Protein AF-A0A1I4TJC6-F1 (afdb_monomer_lite)

Foldseek 3Di:
DQVPPFDKDFCVVCPVVVVVVVVVPPDPWDKDWDFDPPVTDIDIFIQAPVHGDGHRMWTDDVDTGDCVVVVPDDPVNVQDPLNVLQVLLQVLQVVQVDPDDGPNDDRHDHDPPDDPVVVVVSVVSSVVSVVVSVVVVVVVVVVVPPPDPDD

Structure (mmCIF, N/CA/C/O backbone):
data_AF-A0A1I4TJC6-F1
#
_entry.id   AF-A0A1I4TJC6-F1
#
loop_
_atom_site.group_PDB
_atom_site.id
_atom_site.type_symbol
_atom_site.label_atom_id
_atom_site.label_alt_id
_atom_site.label_comp_id
_atom_site.label_asym_id
_atom_site.label_entity_id
_atom_site.label_seq_id
_atom_site.pdbx_PDB_ins_code
_atom_site.Cartn_x
_atom_site.Cartn_y
_atom_site.Cartn_z
_atom_site.occupancy
_atom_site.B_iso_or_equiv
_atom_site.auth_seq_id
_atom_site.auth_comp_id
_atom_site.auth_asym_id
_atom_site.auth_atom_id
_atom_site.pdbx_PDB_model_num
ATOM 1 N N . MET A 1 1 ? -12.157 -2.727 -4.147 1.00 60.81 1 MET A N 1
ATOM 2 C CA . MET A 1 1 ? -10.972 -2.706 -3.259 1.00 60.81 1 MET A CA 1
ATOM 3 C C . MET A 1 1 ? -11.264 -1.901 -2.009 1.00 60.81 1 MET A C 1
ATOM 5 O O . MET A 1 1 ? -11.062 -0.691 -1.979 1.00 60.81 1 MET A O 1
ATOM 9 N N . ILE A 1 2 ? -11.797 -2.571 -0.992 1.00 59.50 2 ILE A N 1
ATOM 10 C CA . ILE A 1 2 ? -12.250 -1.923 0.249 1.00 59.50 2 ILE A CA 1
ATOM 11 C C . ILE A 1 2 ? -11.049 -1.320 0.995 1.00 59.50 2 ILE A C 1
ATOM 13 O O . ILE A 1 2 ? -11.110 -0.215 1.519 1.00 59.50 2 ILE A O 1
ATOM 17 N N . CYS A 1 3 ? -9.894 -1.987 0.948 1.00 63.69 3 CYS A N 1
ATOM 18 C CA . CYS A 1 3 ? -8.705 -1.528 1.656 1.00 63.69 3 CYS A CA 1
ATOM 19 C C . CYS A 1 3 ? -8.083 -0.228 1.125 1.00 63.69 3 CYS A C 1
ATOM 21 O O . CYS A 1 3 ? -7.211 0.291 1.805 1.00 63.69 3 CYS A O 1
ATOM 23 N N . GLU A 1 4 ? -8.467 0.315 -0.032 1.00 66.38 4 GLU A N 1
ATOM 24 C CA . GLU A 1 4 ? -7.824 1.515 -0.612 1.00 66.38 4 GLU A CA 1
ATOM 25 C C . GLU A 1 4 ? -8.784 2.674 -0.854 1.00 66.38 4 GLU A C 1
ATOM 27 O O . GLU A 1 4 ? -8.374 3.824 -0.739 1.00 66.38 4 GLU A O 1
ATOM 32 N N . ARG A 1 5 ? -10.057 2.380 -1.132 1.00 70.50 5 ARG A N 1
ATOM 33 C CA . ARG A 1 5 ? -11.067 3.396 -1.464 1.00 70.50 5 ARG A CA 1
ATOM 34 C C . ARG A 1 5 ? -11.976 3.768 -0.295 1.00 70.50 5 ARG A C 1
ATOM 36 O O . ARG A 1 5 ? -12.695 4.754 -0.378 1.00 70.50 5 ARG A O 1
ATOM 43 N N . THR A 1 6 ? -11.966 2.982 0.777 1.00 75.69 6 THR A N 1
ATOM 44 C CA . THR A 1 6 ? -12.819 3.209 1.945 1.00 75.69 6 THR A CA 1
ATOM 45 C C . THR A 1 6 ? -12.114 4.106 2.958 1.00 75.69 6 THR A C 1
ATOM 47 O O . THR A 1 6 ? -10.913 3.942 3.193 1.00 75.69 6 THR A O 1
ATOM 50 N N . HIS A 1 7 ? -12.858 5.023 3.583 1.00 82.75 7 HIS A N 1
ATOM 51 C CA . HIS A 1 7 ? -12.352 5.854 4.674 1.00 82.75 7 HIS A CA 1
ATOM 52 C C . HIS A 1 7 ? -11.912 4.979 5.858 1.00 82.75 7 HIS A C 1
ATOM 54 O O . HIS A 1 7 ? -12.545 3.969 6.181 1.00 82.75 7 HIS A O 1
ATOM 60 N N . LYS A 1 8 ? -10.791 5.334 6.489 1.00 85.75 8 LYS A N 1
ATOM 61 C CA . LYS A 1 8 ? -10.151 4.511 7.521 1.00 85.75 8 LYS A CA 1
ATOM 62 C C . LYS A 1 8 ? -9.840 5.360 8.731 1.00 85.75 8 LYS A C 1
ATOM 64 O O . LYS A 1 8 ? -9.280 6.441 8.592 1.00 85.75 8 LYS A O 1
ATOM 69 N N . ILE A 1 9 ? -10.112 4.811 9.902 1.00 85.31 9 ILE A N 1
ATOM 70 C CA . ILE A 1 9 ? -9.718 5.399 11.173 1.00 85.31 9 ILE A CA 1
ATOM 71 C C . ILE A 1 9 ? -8.490 4.639 11.653 1.00 85.31 9 ILE A C 1
ATOM 73 O O . ILE A 1 9 ? -8.559 3.434 11.892 1.00 85.31 9 ILE A O 1
ATOM 77 N N . ASP A 1 10 ? -7.364 5.339 11.763 1.00 85.81 10 ASP A N 1
ATOM 78 C CA . ASP A 1 10 ? -6.113 4.803 12.297 1.00 85.81 10 ASP A CA 1
ATOM 79 C C . ASP A 1 10 ? -5.854 5.393 13.685 1.00 85.81 10 ASP A C 1
ATOM 81 O O . ASP A 1 10 ? -5.705 6.610 13.839 1.00 85.81 10 ASP A O 1
ATOM 85 N N . ILE A 1 11 ? -5.758 4.521 14.689 1.00 81.56 11 ILE A N 1
ATOM 86 C CA . ILE A 1 11 ? -5.532 4.919 16.083 1.00 81.56 11 ILE A CA 1
ATOM 87 C C . ILE A 1 11 ? -4.218 5.689 16.274 1.00 81.56 11 ILE A C 1
ATOM 89 O O . ILE A 1 11 ? -4.082 6.477 17.203 1.00 81.56 11 ILE A O 1
ATOM 93 N N . ARG A 1 12 ? -3.245 5.488 15.378 1.00 79.25 12 ARG A N 1
ATOM 94 C CA . ARG A 1 12 ? -1.921 6.123 15.443 1.00 79.25 12 ARG A CA 1
ATOM 95 C C . ARG A 1 12 ? -1.937 7.550 14.916 1.00 79.25 12 ARG A C 1
ATOM 97 O O . ARG A 1 12 ? -1.130 8.361 15.351 1.00 79.25 12 ARG A O 1
ATOM 104 N N . LYS A 1 13 ? -2.822 7.840 13.959 1.00 74.19 13 LYS A N 1
ATOM 105 C CA . LYS A 1 13 ? -2.934 9.165 13.334 1.00 74.19 13 LYS A CA 1
ATOM 106 C C . LYS A 1 13 ? -3.834 10.097 14.126 1.00 74.19 13 LYS A C 1
ATOM 108 O O . LYS A 1 13 ? -3.615 11.300 14.119 1.00 74.19 13 LYS A O 1
ATOM 113 N N . HIS A 1 14 ? -4.832 9.536 14.801 1.00 62.75 14 HIS A N 1
ATOM 114 C CA . HIS A 1 14 ? -5.871 10.325 15.446 1.00 62.75 14 HIS A CA 1
ATOM 115 C C . HIS A 1 14 ? -5.711 10.499 16.954 1.00 62.75 14 HIS A C 1
ATOM 117 O O . HIS A 1 14 ? -6.573 11.148 17.524 1.00 62.75 14 HIS A O 1
ATOM 123 N N . GLY A 1 15 ? -4.634 10.020 17.596 1.00 58.53 15 GLY A N 1
ATOM 124 C CA . GLY A 1 15 ? -4.307 10.317 19.004 1.00 58.53 15 GLY A CA 1
ATOM 125 C C . GLY A 1 15 ? -5.525 10.466 19.941 1.00 58.53 15 GLY A C 1
ATOM 126 O O . GLY A 1 15 ? -6.516 9.751 19.816 1.00 58.53 15 GLY A O 1
ATOM 127 N N . ALA A 1 16 ? -5.499 11.434 20.859 1.00 47.84 16 ALA A N 1
ATOM 128 C CA . ALA A 1 16 ? -6.648 11.773 21.711 1.00 47.84 16 ALA A CA 1
ATOM 129 C C . ALA A 1 16 ? -7.854 12.383 20.950 1.00 47.84 16 ALA A C 1
ATOM 131 O O . ALA A 1 16 ? -8.943 12.471 21.514 1.00 47.84 16 ALA A O 1
ATOM 132 N N . LEU A 1 17 ? -7.696 12.754 19.670 1.00 46.38 17 LEU A N 1
ATOM 133 C CA . LEU A 1 17 ? -8.775 13.231 18.787 1.00 46.38 17 LEU A CA 1
ATOM 134 C C . LEU A 1 17 ? -9.706 12.114 18.317 1.00 46.38 17 LEU A C 1
ATOM 136 O O . LEU A 1 17 ? -10.753 12.411 17.743 1.00 46.38 17 LEU A O 1
ATOM 140 N N . ALA A 1 18 ? -9.375 10.849 18.604 1.00 49.84 18 ALA A N 1
ATOM 141 C CA . ALA A 1 18 ? -10.321 9.754 18.469 1.00 49.84 18 ALA A CA 1
ATOM 142 C C . ALA A 1 18 ? -11.648 10.163 19.126 1.00 49.84 18 ALA A C 1
ATOM 144 O O . ALA A 1 18 ? -12.664 10.088 18.447 1.00 49.84 18 ALA A O 1
ATOM 145 N N . LYS A 1 19 ? -11.596 10.752 20.341 1.00 42.47 19 LYS A N 1
ATOM 146 C CA . LYS A 1 19 ? -12.732 11.222 21.161 1.00 42.47 19 LYS A CA 1
ATOM 147 C C . LYS A 1 19 ? -13.725 12.139 20.424 1.00 42.47 19 LYS A C 1
ATOM 149 O O . LYS A 1 19 ? -14.917 11.972 20.618 1.00 42.47 19 LYS A O 1
ATOM 154 N N . MET A 1 20 ? -13.255 13.044 19.558 1.00 40.91 20 MET A N 1
ATOM 155 C CA . MET A 1 20 ? -14.129 13.947 18.784 1.00 40.91 20 MET A CA 1
ATOM 156 C C . MET A 1 20 ? -14.818 13.245 17.607 1.00 40.91 20 MET A C 1
ATOM 158 O O . MET A 1 20 ? -15.965 13.536 17.299 1.00 40.91 20 MET A O 1
ATOM 162 N N . LEU A 1 21 ? -14.144 12.292 16.955 1.00 47.41 21 LEU A N 1
ATOM 163 C CA . LEU A 1 21 ? -14.744 11.513 15.862 1.00 47.41 21 LEU A CA 1
ATOM 164 C C . LEU A 1 21 ? -15.790 10.498 16.366 1.00 47.41 21 LEU A C 1
ATOM 166 O O . LEU A 1 21 ? -16.575 9.992 15.565 1.00 47.41 21 LEU A O 1
ATOM 170 N N . PHE A 1 22 ? -15.814 10.201 17.673 1.00 48.50 22 PHE A N 1
ATOM 171 C CA . PHE A 1 22 ? -16.820 9.331 18.296 1.00 48.50 22 PHE A CA 1
ATOM 172 C C . PHE A 1 22 ? -18.203 9.972 18.396 1.00 48.50 22 PHE A C 1
ATOM 174 O O . PHE A 1 22 ? -19.185 9.241 18.329 1.00 48.50 22 PHE A O 1
ATOM 181 N N . GLU A 1 23 ? -18.317 11.297 18.528 1.00 42.31 23 GLU A N 1
ATOM 182 C CA . GLU A 1 23 ? -19.628 11.944 18.718 1.00 42.31 23 GLU A CA 1
ATOM 183 C C . GLU A 1 23 ? -20.547 11.776 17.499 1.00 42.31 23 GLU A C 1
ATOM 185 O O . GLU A 1 23 ? -21.766 11.842 17.619 1.00 42.31 23 GLU A O 1
ATOM 190 N N . THR A 1 24 ? -19.978 11.488 16.326 1.00 47.28 24 THR A N 1
ATOM 191 C CA . THR A 1 24 ? -20.732 11.310 15.079 1.00 47.28 24 THR A CA 1
ATOM 192 C C . THR A 1 24 ? -21.095 9.847 14.781 1.00 47.28 24 THR A C 1
ATOM 194 O O . THR A 1 24 ? -21.847 9.586 13.846 1.00 47.28 24 THR A O 1
ATOM 197 N N . ILE A 1 25 ? -20.586 8.865 15.541 1.00 55.59 25 ILE A N 1
ATOM 198 C CA . ILE A 1 25 ? -20.817 7.433 15.283 1.00 55.59 25 ILE A CA 1
ATOM 199 C C . ILE A 1 25 ? -21.391 6.794 16.550 1.00 55.59 25 ILE A C 1
ATOM 201 O O . ILE A 1 25 ? -20.676 6.602 17.524 1.00 55.59 25 ILE A O 1
ATOM 205 N N . SER A 1 26 ? -22.669 6.395 16.527 1.00 52.59 26 SER A N 1
ATOM 206 C CA . SER A 1 26 ? -23.418 5.867 17.689 1.00 52.59 26 SER A CA 1
ATOM 207 C C . SER A 1 26 ? -22.921 4.518 18.245 1.00 52.59 26 SER A C 1
ATOM 209 O O . SER A 1 26 ? -23.637 3.845 18.984 1.00 52.59 26 SER A O 1
ATOM 211 N N . THR A 1 27 ? -21.741 4.052 17.835 1.00 59.41 27 THR A N 1
ATOM 212 C CA . THR A 1 27 ? -21.159 2.789 18.291 1.00 59.41 27 THR A CA 1
ATOM 213 C C . THR A 1 27 ? -20.065 3.100 19.301 1.00 59.41 27 THR A C 1
ATOM 215 O O . THR A 1 27 ? -19.064 3.719 18.943 1.00 59.41 27 THR A O 1
ATOM 218 N N . GLU A 1 28 ? -20.220 2.642 20.544 1.00 67.06 28 GLU A N 1
ATOM 219 C CA . GLU A 1 28 ? -19.151 2.691 21.545 1.00 67.06 28 GLU A CA 1
ATOM 220 C C . GLU A 1 28 ? -17.942 1.893 21.045 1.00 67.06 28 GLU A C 1
ATOM 222 O O . GLU A 1 28 ? -17.887 0.662 21.089 1.00 67.06 28 GLU A O 1
ATOM 227 N N . LEU A 1 29 ? -16.963 2.601 20.497 1.00 74.88 29 LEU A N 1
ATOM 228 C CA . LEU A 1 29 ? -15.749 1.993 19.988 1.00 74.88 29 LEU A CA 1
ATOM 229 C C . LEU A 1 29 ? -14.748 1.811 21.145 1.00 74.88 29 LEU A C 1
ATOM 231 O O . LEU A 1 29 ? -14.160 2.746 21.685 1.00 74.88 29 LEU A O 1
ATOM 235 N N . GLN A 1 30 ? -14.555 0.558 21.538 1.00 80.94 30 GLN A N 1
ATOM 236 C CA . GLN A 1 30 ? -13.673 0.210 22.645 1.00 80.94 30 GLN A CA 1
ATOM 237 C C . GLN A 1 30 ? -12.198 0.266 22.225 1.00 80.94 30 GLN A C 1
ATOM 239 O O . GLN A 1 30 ? -11.818 -0.154 21.126 1.00 80.94 30 GLN A O 1
ATOM 244 N N . VAL A 1 31 ? -11.348 0.753 23.129 1.00 83.25 31 VA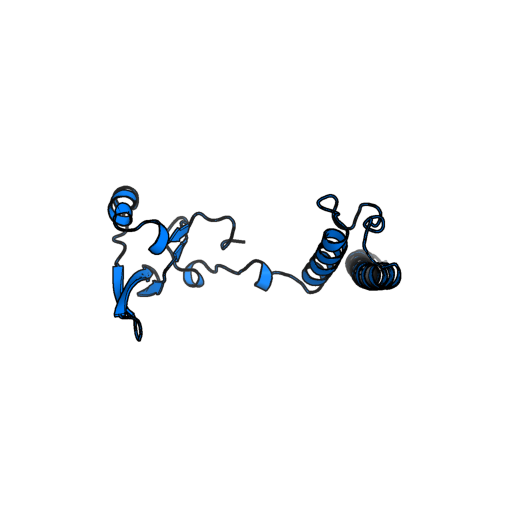L A N 1
ATOM 245 C CA . VAL A 1 31 ? -9.897 0.855 22.941 1.00 83.25 31 VAL A CA 1
ATOM 246 C C . VAL A 1 31 ? -9.198 0.070 24.044 1.00 83.25 31 VAL A C 1
ATOM 248 O O . VAL A 1 31 ? -9.519 0.212 25.219 1.00 83.25 31 VAL A O 1
ATOM 251 N N . THR A 1 32 ? -8.210 -0.738 23.671 1.00 84.44 32 THR A N 1
ATOM 252 C CA . THR A 1 32 ? -7.329 -1.445 24.604 1.00 84.44 32 THR A CA 1
ATOM 253 C C . THR A 1 32 ? -5.878 -1.029 24.395 1.00 84.44 32 THR A C 1
ATOM 255 O O . THR A 1 32 ? -5.517 -0.456 23.364 1.00 84.44 32 THR A O 1
ATOM 258 N N . ARG A 1 33 ? -5.017 -1.313 25.373 1.00 85.81 33 ARG A N 1
ATOM 259 C CA . ARG A 1 33 ? -3.581 -1.035 25.300 1.00 85.81 33 ARG A CA 1
ATOM 260 C C . ARG A 1 33 ? -2.773 -2.274 25.649 1.00 85.81 33 ARG A C 1
ATOM 262 O O . ARG A 1 33 ? -3.099 -2.997 26.582 1.00 85.81 33 ARG A O 1
ATOM 269 N N . THR A 1 34 ? -1.678 -2.480 24.933 1.00 87.00 34 THR A N 1
ATOM 270 C CA . THR A 1 34 ? -0.687 -3.518 25.235 1.00 87.00 34 THR A CA 1
ATOM 271 C C . THR A 1 34 ? 0.657 -2.872 25.523 1.00 87.00 34 THR A C 1
ATOM 273 O O . THR A 1 34 ? 1.027 -1.899 24.861 1.00 87.00 34 THR A O 1
ATOM 276 N N . GLN A 1 35 ? 1.417 -3.430 26.460 1.00 84.81 35 GLN A N 1
ATOM 277 C CA . GLN A 1 35 ? 2.775 -2.969 26.738 1.00 84.81 35 GLN A CA 1
ATOM 278 C C . GLN A 1 35 ? 3.681 -3.217 25.523 1.00 84.81 35 GLN A C 1
ATOM 280 O O . GLN A 1 35 ? 3.740 -4.328 24.995 1.00 84.81 35 GLN A O 1
ATOM 285 N N . ALA A 1 36 ? 4.381 -2.181 25.066 1.00 79.69 36 ALA A N 1
ATOM 286 C CA . ALA A 1 36 ? 5.340 -2.284 23.978 1.00 79.69 36 ALA A CA 1
ATOM 287 C C . ALA A 1 36 ? 6.680 -2.787 24.535 1.00 79.69 36 ALA A C 1
ATOM 289 O O . ALA A 1 36 ? 7.403 -2.057 25.207 1.00 79.69 36 ALA A O 1
ATOM 290 N N . ARG A 1 37 ? 7.006 -4.057 24.281 1.00 81.38 37 ARG A N 1
ATOM 291 C CA . ARG A 1 37 ? 8.316 -4.649 24.602 1.00 81.38 37 ARG A CA 1
ATOM 292 C C . ARG A 1 37 ? 9.168 -4.740 23.325 1.00 81.38 37 ARG A C 1
ATOM 294 O O . ARG A 1 37 ? 8.581 -4.953 22.261 1.00 81.38 37 ARG A O 1
ATOM 301 N N . PRO A 1 38 ? 10.508 -4.593 23.382 1.00 79.06 38 PRO A N 1
ATOM 302 C CA . PRO A 1 38 ? 11.352 -4.287 24.549 1.00 79.06 38 PRO A CA 1
ATOM 303 C C . PRO A 1 38 ? 11.542 -2.781 24.830 1.00 79.06 38 PRO A C 1
ATOM 305 O O . PRO A 1 38 ? 12.052 -2.423 25.881 1.00 79.06 38 PRO A O 1
ATOM 308 N N . PHE A 1 39 ? 11.119 -1.896 23.924 1.00 75.94 39 PHE A N 1
ATOM 309 C CA . PHE A 1 39 ? 11.459 -0.462 23.944 1.00 75.94 39 PHE A CA 1
ATOM 310 C C . PHE A 1 39 ? 10.659 0.408 24.936 1.00 75.94 39 PHE A C 1
ATOM 312 O O . PHE A 1 39 ? 10.783 1.629 24.913 1.00 75.94 39 PHE A O 1
ATOM 319 N N . GLY A 1 40 ? 9.832 -0.193 25.797 1.00 78.12 40 GLY A N 1
ATOM 320 C CA . GLY A 1 40 ? 8.944 0.534 26.706 1.00 78.12 40 GLY A CA 1
ATOM 321 C C . GLY A 1 40 ? 7.762 1.220 26.001 1.00 78.12 40 GLY A C 1
ATOM 322 O O . GLY A 1 40 ? 7.692 1.314 24.775 1.00 78.12 40 GLY A O 1
ATOM 323 N N . GLY A 1 41 ? 6.790 1.682 26.794 1.00 82.62 41 GLY A N 1
ATOM 324 C CA . GLY A 1 41 ? 5.591 2.387 26.320 1.00 82.62 41 GLY A CA 1
ATOM 325 C C . GLY A 1 41 ? 4.355 1.505 26.096 1.00 82.62 41 GLY A C 1
ATOM 326 O O . GLY A 1 41 ? 4.327 0.318 26.433 1.00 82.62 41 GLY A O 1
ATOM 327 N N . PHE A 1 42 ? 3.304 2.103 25.527 1.00 81.94 42 PHE A N 1
ATOM 328 C CA . PHE A 1 42 ? 2.024 1.445 25.251 1.00 81.94 42 PHE A CA 1
ATOM 329 C C . PHE A 1 42 ? 1.663 1.534 23.768 1.00 81.94 42 PHE A C 1
ATOM 331 O O . PHE A 1 42 ? 1.802 2.581 23.139 1.00 81.94 42 PHE A O 1
ATOM 338 N N . ARG A 1 43 ? 1.150 0.432 23.217 1.00 82.94 43 ARG A N 1
ATOM 339 C CA . ARG A 1 43 ? 0.469 0.412 21.919 1.00 82.94 43 ARG A CA 1
ATOM 340 C C . ARG A 1 43 ? -1.027 0.349 22.150 1.00 82.94 43 ARG A C 1
ATOM 342 O O . ARG A 1 43 ? -1.500 -0.574 22.808 1.00 82.94 43 ARG A O 1
ATOM 349 N N . TYR A 1 44 ? -1.744 1.317 21.598 1.00 85.12 44 TYR A N 1
ATOM 350 C CA . TYR A 1 44 ? -3.199 1.349 21.620 1.00 85.12 44 TYR A CA 1
ATOM 351 C C . TYR A 1 44 ? -3.771 0.577 20.428 1.00 85.12 44 TYR A C 1
ATOM 353 O O . TYR A 1 44 ? -3.210 0.599 19.328 1.00 85.12 44 TYR A O 1
ATOM 361 N N . TRP A 1 45 ? -4.903 -0.083 20.653 1.00 87.25 45 TRP A N 1
ATOM 362 C CA . TRP A 1 45 ? -5.642 -0.856 19.664 1.00 87.25 45 TRP A CA 1
ATOM 363 C C . TRP A 1 45 ? -7.134 -0.585 19.799 1.00 87.25 45 TRP A C 1
ATOM 365 O O . TRP A 1 45 ? -7.653 -0.524 20.908 1.00 87.25 45 TRP A O 1
ATOM 375 N N . PHE A 1 46 ? -7.841 -0.513 18.680 1.00 89.06 46 PHE A N 1
ATOM 376 C CA . PHE A 1 46 ? -9.292 -0.637 18.672 1.00 89.06 46 PHE A CA 1
ATOM 377 C C . PHE A 1 46 ? -9.701 -2.093 18.880 1.00 89.06 46 PHE A C 1
ATOM 379 O O . PHE A 1 46 ? -9.055 -3.002 18.349 1.00 89.06 46 PHE A O 1
ATOM 386 N N . LEU A 1 47 ? -10.814 -2.313 19.571 1.00 89.50 47 LEU A N 1
ATOM 387 C CA . LEU A 1 47 ? -11.528 -3.582 19.538 1.00 89.50 47 LEU A CA 1
ATOM 388 C C . LEU A 1 47 ? -12.580 -3.514 18.434 1.00 89.50 47 LEU A C 1
ATOM 390 O O . LEU A 1 47 ? -13.434 -2.631 18.407 1.00 89.50 47 LEU A O 1
ATOM 394 N N . CYS A 1 48 ? -12.496 -4.441 17.481 1.00 89.25 48 CYS A N 1
ATOM 395 C CA . CYS A 1 48 ? -13.475 -4.516 16.402 1.00 89.25 48 CYS A CA 1
ATOM 396 C C . CYS A 1 48 ? -14.884 -4.780 16.966 1.00 89.25 48 CYS A C 1
ATOM 398 O O . CYS A 1 48 ? -15.072 -5.849 17.549 1.00 89.25 48 CYS A O 1
ATOM 400 N N . PRO A 1 49 ? -15.904 -3.947 16.686 1.00 87.62 49 PRO A N 1
ATOM 401 C CA . PRO A 1 49 ? -17.253 -4.188 17.208 1.00 87.62 49 PRO A CA 1
ATOM 402 C C . PRO A 1 49 ? -17.938 -5.439 16.627 1.00 87.62 49 PRO A C 1
ATOM 404 O O . PRO A 1 49 ? -18.992 -5.840 17.096 1.00 87.62 49 PRO A O 1
ATOM 407 N N . GLY A 1 50 ? -17.378 -6.049 15.574 1.00 87.50 50 GLY A N 1
ATOM 408 C CA . GLY A 1 50 ? -17.910 -7.282 14.981 1.00 87.50 50 GLY A CA 1
ATOM 409 C C . GLY A 1 50 ? -17.222 -8.568 15.442 1.00 87.50 50 GLY A C 1
ATOM 410 O O . GLY A 1 50 ? -17.803 -9.636 15.314 1.00 87.50 50 GLY A O 1
ATOM 411 N N . CYS A 1 51 ? -15.976 -8.504 15.927 1.00 90.38 51 CYS A N 1
ATOM 412 C CA . CYS A 1 51 ? -15.213 -9.716 16.270 1.00 90.38 51 CYS A CA 1
ATOM 413 C C . CYS A 1 51 ? -14.257 -9.556 17.461 1.00 90.38 51 CYS A C 1
ATOM 415 O O . CYS A 1 51 ? -13.368 -10.387 17.626 1.00 90.38 51 CYS A O 1
ATOM 417 N N . ALA A 1 52 ? -14.339 -8.444 18.197 1.00 90.50 52 ALA A N 1
ATOM 418 C CA . ALA A 1 52 ? -13.515 -8.088 19.358 1.00 90.50 52 ALA A CA 1
ATOM 419 C C . ALA A 1 52 ? -11.981 -8.147 19.164 1.00 90.50 52 ALA A C 1
ATOM 421 O O . ALA A 1 52 ? -11.216 -8.059 20.117 1.00 90.50 52 ALA A O 1
ATOM 422 N N . ARG A 1 53 ? -11.487 -8.268 17.926 1.00 90.69 53 ARG A N 1
ATOM 423 C CA . ARG A 1 53 ? -10.047 -8.368 17.644 1.00 90.69 53 ARG A CA 1
ATOM 424 C C . ARG A 1 53 ? -9.364 -7.008 17.802 1.00 90.69 53 ARG A C 1
ATOM 426 O O . ARG A 1 53 ? -9.846 -6.025 17.234 1.00 90.69 53 ARG A O 1
ATOM 433 N N . CYS A 1 54 ? -8.195 -6.993 18.444 1.00 91.31 54 CYS A N 1
ATOM 434 C CA . CYS A 1 54 ? -7.298 -5.837 18.512 1.00 91.31 54 CYS A CA 1
ATOM 435 C C . CYS A 1 54 ? -6.796 -5.436 17.116 1.00 91.31 54 CYS A C 1
ATOM 437 O O . CYS A 1 54 ? -6.105 -6.207 16.447 1.00 91.31 54 CYS A O 1
ATOM 439 N N . CYS A 1 55 ? -7.141 -4.230 16.667 1.00 90.56 55 CYS A N 1
ATOM 440 C CA . CYS A 1 55 ? -6.800 -3.705 15.347 1.00 90.56 55 CYS A CA 1
ATOM 441 C C . CYS A 1 55 ? -6.324 -2.252 15.456 1.00 90.56 55 CYS A C 1
ATOM 443 O O . CYS A 1 55 ? -6.880 -1.469 16.214 1.00 90.56 55 CYS A O 1
ATOM 445 N N . ALA A 1 56 ? -5.317 -1.859 14.675 1.00 89.25 56 ALA A N 1
ATOM 446 C CA . ALA A 1 56 ? -4.893 -0.452 14.624 1.00 89.25 56 ALA A CA 1
ATOM 447 C C . ALA A 1 56 ? -5.798 0.407 13.725 1.00 89.25 56 ALA A C 1
ATOM 449 O O . ALA A 1 56 ? -5.854 1.622 13.887 1.00 89.25 56 ALA A O 1
ATOM 450 N N . ILE A 1 57 ? -6.479 -0.231 12.767 1.00 87.69 57 ILE A N 1
ATOM 451 C CA . ILE A 1 57 ? -7.272 0.433 11.734 1.00 87.69 57 ILE A CA 1
ATOM 452 C C . ILE A 1 57 ? -8.678 -0.160 11.710 1.00 87.69 57 ILE A C 1
ATOM 454 O O . ILE A 1 57 ? -8.837 -1.386 11.664 1.00 87.69 57 ILE A O 1
ATOM 458 N N . LEU A 1 58 ? -9.679 0.715 11.676 1.00 88.25 58 LEU A N 1
ATOM 459 C CA . LEU A 1 58 ? -11.064 0.383 11.358 1.00 88.25 58 LEU A CA 1
ATOM 460 C C . LEU A 1 58 ? -11.474 1.028 10.038 1.00 88.25 58 LEU A C 1
ATOM 462 O O . LEU A 1 58 ? -11.030 2.124 9.702 1.00 88.25 58 LEU A O 1
ATOM 466 N N . TYR A 1 59 ? -12.317 0.331 9.288 1.00 86.88 59 TYR A N 1
ATOM 467 C CA . TYR A 1 59 ? -12.858 0.799 8.020 1.00 86.88 59 TYR A CA 1
ATOM 468 C C . TYR A 1 59 ? -14.255 1.366 8.255 1.00 86.88 59 TYR A C 1
ATOM 470 O O . TYR A 1 59 ? -15.082 0.716 8.901 1.00 86.88 59 TYR A O 1
ATOM 478 N N . VAL A 1 60 ? -14.498 2.568 7.731 1.00 83.88 60 VAL A N 1
ATOM 479 C CA . VAL A 1 60 ? -15.801 3.235 7.771 1.00 83.88 60 VAL A CA 1
ATOM 480 C C . VAL A 1 60 ? -16.621 2.749 6.584 1.00 83.88 60 VAL A C 1
ATOM 482 O O . VAL A 1 60 ? -16.445 3.187 5.452 1.00 83.88 60 VAL A O 1
ATOM 485 N N . MET A 1 61 ? -17.479 1.781 6.861 1.00 78.38 61 MET A N 1
ATOM 486 C CA . MET A 1 61 ? -18.555 1.307 5.991 1.00 78.38 61 MET A CA 1
ATOM 487 C C . MET A 1 61 ? -19.879 1.687 6.694 1.00 78.38 61 MET A C 1
ATOM 489 O O . MET A 1 61 ? -19.813 2.439 7.668 1.00 78.38 61 MET A O 1
ATOM 493 N N . PRO A 1 62 ? -21.071 1.184 6.313 1.00 78.62 62 PRO A N 1
ATOM 494 C CA . PRO A 1 62 ? -22.281 1.440 7.106 1.00 78.62 62 PRO A CA 1
ATOM 495 C C . PRO A 1 62 ? -22.125 1.107 8.604 1.00 78.62 62 PRO A C 1
ATOM 497 O O . PRO A 1 62 ? -22.828 1.663 9.435 1.00 78.62 62 PRO A O 1
ATOM 500 N N . LEU A 1 63 ? -21.165 0.237 8.954 1.00 82.19 63 LEU A N 1
ATOM 501 C CA . LEU A 1 63 ? -20.698 -0.008 10.318 1.00 82.19 63 LEU A CA 1
ATOM 502 C C . LEU A 1 63 ? -19.162 0.035 10.385 1.00 82.19 63 LEU A C 1
ATOM 504 O O . LEU A 1 63 ? -18.481 -0.378 9.440 1.00 82.19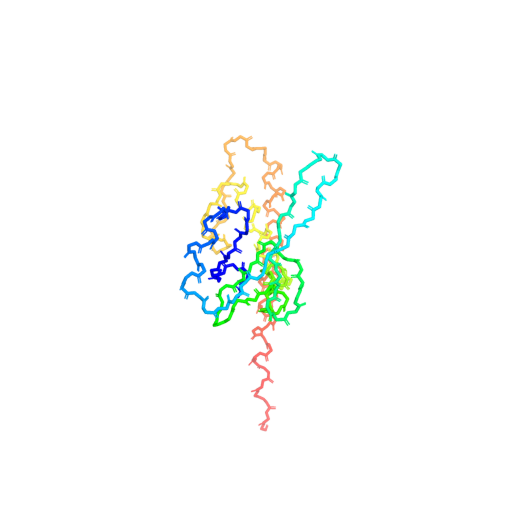 63 LEU A O 1
ATOM 508 N N . LEU A 1 64 ? -18.610 0.436 11.537 1.00 84.88 64 LEU A N 1
ATOM 509 C CA . LEU A 1 64 ? -17.175 0.329 11.822 1.00 84.88 64 LEU A CA 1
ATOM 510 C C . LEU A 1 64 ? -16.758 -1.137 11.978 1.00 84.88 64 LEU A C 1
ATOM 512 O O . LEU A 1 64 ? -17.230 -1.858 12.868 1.00 84.88 64 LEU A O 1
ATOM 516 N N . ARG A 1 65 ? -15.847 -1.592 11.113 1.00 89.62 65 ARG A N 1
ATOM 517 C CA . ARG A 1 65 ? -15.381 -2.986 11.087 1.00 89.62 65 ARG A CA 1
ATOM 518 C C . ARG A 1 65 ? -13.877 -3.083 10.843 1.00 89.62 65 ARG A C 1
ATOM 520 O O . ARG A 1 65 ? -13.277 -2.261 10.154 1.00 89.62 65 ARG A O 1
ATOM 527 N N . CYS A 1 66 ? -13.250 -4.119 11.402 1.00 89.69 66 CYS A N 1
ATOM 528 C CA . CYS A 1 66 ? -11.863 -4.452 11.082 1.00 89.69 66 CYS A CA 1
ATOM 529 C C . CYS A 1 66 ? -11.744 -5.008 9.658 1.00 89.69 66 CYS A C 1
ATOM 531 O O . CYS A 1 66 ? -12.737 -5.428 9.063 1.00 89.69 66 CYS A O 1
ATOM 533 N N . ARG A 1 67 ? -10.510 -5.090 9.143 1.00 88.06 67 ARG A N 1
ATOM 534 C CA . ARG A 1 67 ? -10.218 -5.596 7.788 1.00 88.06 67 ARG A CA 1
ATOM 535 C C . ARG A 1 67 ? -10.932 -6.915 7.477 1.00 88.06 67 ARG A C 1
ATOM 537 O O . ARG A 1 67 ? -11.511 -7.061 6.410 1.00 88.06 67 ARG A O 1
ATOM 544 N N . LEU A 1 68 ? -10.895 -7.865 8.412 1.00 87.38 68 LEU A N 1
ATOM 545 C CA . LEU A 1 68 ? -11.449 -9.206 8.211 1.00 87.38 68 LEU A CA 1
ATOM 546 C C . LEU A 1 68 ? -12.982 -9.199 8.193 1.00 87.38 68 LEU A C 1
ATOM 548 O O . LEU A 1 68 ? -13.580 -9.772 7.290 1.00 87.38 68 LEU A O 1
ATOM 552 N N . CYS A 1 69 ? -13.617 -8.491 9.134 1.00 88.06 69 CYS A N 1
ATOM 553 C CA . CYS A 1 69 ? -15.077 -8.348 9.164 1.00 88.06 69 CYS A CA 1
ATOM 554 C C . CYS A 1 69 ? -15.606 -7.585 7.945 1.00 88.06 69 CYS A C 1
ATOM 556 O O . CYS A 1 69 ? -16.664 -7.912 7.423 1.00 88.06 69 CYS A O 1
ATOM 558 N N . ALA A 1 70 ? -14.851 -6.596 7.465 1.00 85.06 70 ALA A N 1
ATOM 559 C CA . ALA A 1 70 ? -15.175 -5.844 6.259 1.00 85.06 70 ALA A CA 1
ATOM 560 C C . ALA A 1 70 ? -14.870 -6.613 4.958 1.00 85.06 70 ALA A C 1
ATOM 562 O O . ALA A 1 70 ? -15.024 -6.045 3.881 1.00 85.06 70 ALA A O 1
ATOM 563 N N . ARG A 1 71 ? -14.386 -7.868 5.029 1.00 82.62 71 ARG A N 1
ATOM 564 C CA . ARG A 1 71 ? -13.893 -8.648 3.873 1.00 82.62 71 ARG A CA 1
ATOM 565 C C . ARG A 1 71 ? -12.914 -7.843 3.002 1.00 82.62 71 ARG A C 1
ATOM 567 O O . ARG A 1 71 ? -12.890 -7.956 1.777 1.00 82.62 71 ARG A O 1
ATOM 574 N N . GLY A 1 72 ? -12.108 -7.004 3.651 1.00 75.69 72 GLY A N 1
ATOM 575 C CA . GLY A 1 72 ? -11.152 -6.118 3.010 1.00 75.69 72 GLY A CA 1
ATOM 576 C C . GLY A 1 72 ? -9.995 -6.909 2.421 1.00 75.69 72 GLY A C 1
ATOM 577 O O . GLY A 1 72 ? -9.038 -7.218 3.128 1.00 75.69 72 GLY A O 1
ATOM 578 N N . ARG A 1 73 ? -10.089 -7.222 1.128 1.00 73.19 73 ARG A N 1
ATOM 579 C CA . ARG A 1 73 ? -8.977 -7.761 0.338 1.00 73.19 73 ARG A CA 1
ATOM 580 C C . ARG A 1 73 ? -8.018 -6.639 -0.046 1.00 73.19 73 ARG A C 1
ATOM 582 O O . ARG A 1 73 ? -8.465 -5.540 -0.402 1.00 73.19 73 ARG A O 1
ATOM 589 N N . TYR A 1 74 ? -6.718 -6.908 0.025 1.00 68.44 74 TYR A N 1
ATOM 590 C CA . TYR A 1 74 ? -5.720 -6.005 -0.551 1.00 68.44 74 TYR A CA 1
ATOM 591 C C . TYR A 1 74 ? -5.818 -6.008 -2.075 1.00 68.44 74 TYR A C 1
ATOM 593 O O . TYR A 1 74 ? -6.213 -7.009 -2.673 1.00 68.44 74 TYR A O 1
ATOM 601 N N . GLU A 1 75 ? -5.410 -4.911 -2.716 1.00 64.12 75 GLU A N 1
ATOM 602 C CA . GLU A 1 75 ? -5.265 -4.890 -4.173 1.00 64.12 75 GLU A CA 1
ATOM 603 C C . GLU A 1 75 ? -4.375 -6.038 -4.646 1.00 64.12 75 GLU A C 1
ATOM 605 O O . GLU A 1 75 ? -4.727 -6.780 -5.556 1.00 64.12 75 GLU A O 1
ATOM 610 N N . THR A 1 76 ? -3.256 -6.252 -3.957 1.00 64.38 76 THR A N 1
ATOM 611 C CA . THR A 1 76 ? -2.297 -7.315 -4.264 1.00 64.38 76 THR A CA 1
ATOM 612 C C . THR A 1 76 ? -2.885 -8.725 -4.192 1.00 64.38 76 THR A C 1
ATOM 614 O O . THR A 1 76 ? -2.438 -9.585 -4.948 1.00 64.38 76 THR A O 1
ATOM 617 N N . GLU A 1 77 ? -3.883 -8.966 -3.337 1.00 66.38 77 GLU A N 1
ATOM 618 C CA . GLU A 1 77 ? -4.575 -10.260 -3.212 1.00 66.38 77 GLU A CA 1
ATOM 619 C C . GLU A 1 77 ? -5.566 -10.503 -4.356 1.00 66.38 77 GLU A C 1
ATOM 621 O O . GLU A 1 77 ? -5.830 -11.648 -4.707 1.00 66.38 77 GLU A O 1
ATOM 626 N N . LEU A 1 78 ? -6.102 -9.433 -4.947 1.00 65.12 78 LEU A N 1
ATOM 627 C CA . LEU A 1 78 ? -7.019 -9.495 -6.087 1.00 65.12 78 LEU A CA 1
ATOM 628 C C . LEU A 1 78 ? -6.300 -9.453 -7.438 1.00 65.12 78 LEU A C 1
ATOM 630 O O . LEU A 1 78 ? -6.915 -9.758 -8.453 1.00 65.12 78 LEU A O 1
ATOM 634 N N . ARG A 1 79 ? -5.010 -9.097 -7.463 1.00 73.81 79 ARG A N 1
ATOM 635 C CA . A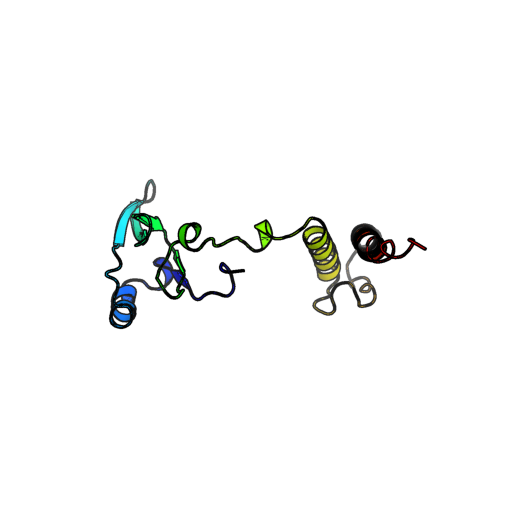RG A 1 79 ? -4.228 -9.054 -8.701 1.00 73.81 79 ARG A CA 1
ATOM 636 C C . ARG A 1 79 ? -4.082 -10.445 -9.295 1.00 73.81 79 ARG A C 1
ATOM 638 O O . ARG A 1 79 ? -3.358 -11.297 -8.755 1.00 73.81 79 ARG A O 1
ATOM 645 N N . THR A 1 80 ? -4.700 -10.616 -10.455 1.00 80.19 80 THR A N 1
ATOM 646 C CA . THR A 1 80 ? -4.544 -11.787 -11.310 1.00 80.19 80 THR A CA 1
ATOM 647 C C . THR A 1 80 ? -3.085 -11.916 -11.772 1.00 80.19 80 THR A C 1
ATOM 649 O O . THR A 1 80 ? -2.310 -10.948 -11.725 1.00 80.19 80 THR A O 1
ATOM 652 N N . PRO A 1 81 ? -2.650 -13.096 -12.249 1.00 80.81 81 PRO A N 1
ATOM 653 C CA . PRO A 1 81 ? -1.337 -13.239 -12.874 1.00 80.81 81 PRO A CA 1
ATOM 654 C C . PRO A 1 81 ? -1.098 -12.225 -14.006 1.00 80.81 81 PRO A C 1
ATOM 656 O O . PRO A 1 81 ? 0.033 -11.772 -14.191 1.00 80.81 81 PRO A O 1
ATOM 659 N N . LYS A 1 82 ? -2.155 -11.838 -14.732 1.00 81.75 82 LYS A N 1
ATOM 660 C CA . LYS A 1 82 ? -2.139 -10.814 -15.784 1.00 81.75 82 LYS A CA 1
ATOM 661 C C . LYS A 1 82 ? -1.843 -9.425 -15.208 1.00 81.75 82 LYS A C 1
ATOM 663 O O . LYS A 1 82 ? -0.883 -8.790 -15.642 1.00 81.75 82 LYS A O 1
ATOM 668 N N . ASP A 1 83 ? -2.544 -9.017 -14.149 1.00 82.75 83 ASP A N 1
ATOM 669 C CA . ASP A 1 83 ? -2.337 -7.716 -13.486 1.00 82.75 83 ASP A CA 1
ATOM 670 C C . ASP A 1 83 ? -0.920 -7.566 -12.925 1.00 82.75 83 ASP A C 1
ATOM 672 O O . ASP A 1 83 ? -0.290 -6.511 -13.024 1.00 82.75 83 ASP A O 1
ATOM 676 N N . ARG A 1 84 ? -0.372 -8.644 -12.350 1.00 84.44 84 ARG A N 1
ATOM 677 C CA . ARG A 1 84 ? 1.004 -8.637 -11.829 1.00 84.44 84 ARG A CA 1
ATOM 678 C C . ARG A 1 84 ? 2.022 -8.426 -12.947 1.00 84.44 84 ARG A C 1
ATOM 680 O O . ARG A 1 84 ? 2.967 -7.661 -12.761 1.00 84.44 84 ARG A O 1
ATOM 687 N N . ARG A 1 85 ? 1.825 -9.072 -14.102 1.00 87.12 85 ARG A N 1
ATOM 688 C CA . ARG A 1 85 ? 2.692 -8.902 -15.280 1.00 87.12 85 ARG A CA 1
ATOM 689 C C . ARG A 1 85 ? 2.575 -7.498 -15.860 1.00 87.12 85 ARG A C 1
ATOM 691 O O . ARG A 1 85 ? 3.602 -6.901 -16.174 1.00 87.12 85 ARG A O 1
ATOM 698 N N . LEU A 1 86 ? 1.360 -6.953 -15.930 1.00 87.81 86 LEU A N 1
ATOM 699 C CA . LEU A 1 86 ? 1.112 -5.588 -16.393 1.00 87.81 86 LEU A CA 1
ATOM 700 C C . LEU A 1 86 ? 1.885 -4.576 -15.548 1.00 87.81 86 LEU A C 1
ATOM 702 O O . LEU A 1 86 ? 2.618 -3.740 -16.072 1.00 87.81 86 LEU A O 1
ATOM 706 N N . LEU A 1 87 ? 1.800 -4.700 -14.228 1.00 88.31 87 LEU A N 1
ATOM 707 C CA . LEU A 1 87 ? 2.488 -3.790 -13.320 1.00 88.31 87 LEU A CA 1
ATOM 708 C C . LEU A 1 87 ? 4.004 -3.980 -13.319 1.00 88.31 87 LEU A C 1
ATOM 710 O O . LEU A 1 87 ? 4.734 -3.002 -13.165 1.00 88.31 87 LEU A O 1
ATOM 714 N N . ALA A 1 88 ? 4.493 -5.204 -13.537 1.00 89.50 88 ALA A N 1
ATOM 715 C CA . ALA A 1 88 ? 5.918 -5.447 -13.744 1.00 89.50 88 ALA A CA 1
ATOM 716 C C . ALA A 1 88 ? 6.431 -4.727 -15.004 1.00 89.50 88 ALA A C 1
ATOM 718 O O . ALA A 1 88 ? 7.447 -4.034 -14.934 1.00 89.50 88 ALA A O 1
ATOM 719 N N . ALA A 1 89 ? 5.700 -4.814 -16.122 1.00 90.19 89 ALA A N 1
ATOM 720 C CA . ALA A 1 89 ? 6.034 -4.104 -17.356 1.00 90.19 89 ALA A CA 1
ATOM 721 C C . ALA A 1 89 ? 6.014 -2.576 -17.165 1.00 90.19 89 ALA A C 1
ATOM 723 O O . ALA A 1 89 ? 6.978 -1.896 -17.521 1.00 90.19 89 ALA A O 1
ATOM 724 N N . ILE A 1 90 ? 4.976 -2.037 -16.514 1.00 90.88 90 ILE A N 1
ATOM 725 C CA . ILE A 1 90 ? 4.876 -0.602 -16.199 1.00 90.88 90 ILE A CA 1
ATOM 726 C C . ILE A 1 90 ? 6.041 -0.152 -15.311 1.00 90.88 90 ILE A C 1
ATOM 728 O O . ILE A 1 90 ? 6.660 0.871 -15.586 1.00 90.88 90 ILE A O 1
ATOM 732 N N . LYS A 1 91 ? 6.405 -0.924 -14.281 1.00 90.81 91 LYS A N 1
ATOM 733 C CA . LYS A 1 91 ? 7.520 -0.586 -13.383 1.00 90.81 91 LYS A CA 1
ATOM 734 C C . LYS A 1 91 ? 8.869 -0.572 -14.110 1.00 90.81 91 LYS A C 1
ATOM 736 O O . LYS A 1 91 ? 9.726 0.255 -13.803 1.00 90.81 91 LYS A O 1
ATOM 741 N N . LEU A 1 92 ? 9.069 -1.465 -15.079 1.00 92.06 92 LEU A N 1
ATOM 742 C CA . LEU A 1 92 ? 10.261 -1.462 -15.931 1.00 92.06 92 LEU A CA 1
ATOM 743 C C . LEU A 1 92 ? 10.297 -0.231 -16.846 1.00 92.06 92 LEU A C 1
ATOM 745 O O . LEU A 1 92 ? 11.343 0.405 -16.951 1.00 92.06 92 LEU A O 1
ATOM 749 N N . ARG A 1 93 ? 9.159 0.160 -17.431 1.00 91.88 93 ARG A N 1
ATOM 750 C CA . ARG A 1 93 ? 9.026 1.407 -18.207 1.00 91.88 93 ARG A CA 1
ATOM 751 C C . ARG A 1 93 ? 9.249 2.659 -17.345 1.00 91.88 93 ARG A C 1
ATOM 753 O O . ARG A 1 93 ? 9.949 3.576 -17.768 1.00 91.88 93 ARG A O 1
ATOM 760 N N . GLN A 1 94 ? 8.773 2.669 -16.098 1.00 91.12 94 GLN A N 1
ATOM 761 C CA . GLN A 1 94 ? 9.015 3.756 -15.137 1.00 91.12 94 GLN A CA 1
ATOM 762 C C . GLN A 1 94 ? 10.501 3.950 -14.818 1.00 91.12 94 GLN A C 1
ATOM 764 O O . GLN A 1 94 ? 10.955 5.084 -14.691 1.00 91.12 94 GLN A O 1
ATOM 769 N N . ARG A 1 95 ? 11.300 2.872 -14.765 1.00 89.31 95 ARG A N 1
ATOM 770 C CA . ARG A 1 95 ? 12.768 2.976 -14.609 1.00 89.31 95 ARG A CA 1
ATOM 771 C C . ARG A 1 95 ? 13.451 3.703 -15.768 1.00 89.31 95 ARG A C 1
ATOM 773 O O . ARG A 1 95 ? 14.578 4.162 -15.612 1.00 89.31 95 ARG A O 1
ATOM 780 N N . LEU A 1 96 ? 12.789 3.786 -16.917 1.00 90.88 96 LEU A N 1
ATOM 781 C CA . LEU A 1 96 ? 13.255 4.507 -18.098 1.00 90.88 96 LEU A CA 1
ATOM 782 C C . LEU A 1 96 ? 12.700 5.939 -18.167 1.00 90.88 96 LEU A C 1
ATOM 784 O O . LEU A 1 96 ? 12.930 6.629 -19.152 1.00 90.88 96 LEU A O 1
ATOM 788 N N . GLY A 1 97 ? 12.000 6.395 -17.123 1.00 86.94 97 GLY A N 1
ATOM 789 C CA . GLY A 1 97 ? 11.440 7.744 -17.027 1.00 86.94 97 GLY A CA 1
ATOM 790 C C . GLY A 1 97 ? 10.007 7.876 -17.543 1.00 86.94 97 GLY A C 1
ATOM 791 O O . GLY A 1 97 ? 9.482 8.984 -17.575 1.00 86.94 97 GLY A O 1
ATOM 792 N N . GLN A 1 98 ? 9.347 6.778 -17.927 1.00 86.62 98 GLN A N 1
ATOM 793 C CA . GLN A 1 98 ? 7.954 6.836 -18.365 1.00 86.62 98 GLN A CA 1
ATOM 794 C C . GLN A 1 98 ? 7.006 6.902 -17.160 1.00 86.62 98 GLN A C 1
ATOM 796 O O . GLN A 1 98 ? 6.818 5.914 -16.452 1.00 86.62 98 GLN A O 1
ATOM 801 N N . SER A 1 99 ? 6.382 8.054 -16.938 1.00 80.31 99 SER A N 1
ATOM 802 C CA . SER A 1 99 ? 5.444 8.270 -15.828 1.00 80.31 99 SER A CA 1
ATOM 803 C C . SER A 1 99 ? 3.979 7.996 -16.192 1.00 80.31 99 SER A C 1
ATOM 805 O O . SER A 1 99 ? 3.191 7.678 -15.304 1.00 80.31 99 SER A O 1
ATOM 807 N N . GLN A 1 100 ? 3.606 8.083 -17.475 1.00 79.44 100 GLN A N 1
ATOM 808 C CA . GLN A 1 100 ? 2.215 8.002 -17.946 1.00 79.44 100 GLN A CA 1
ATOM 809 C C . GLN A 1 100 ? 2.053 7.091 -19.178 1.00 79.44 100 GLN A C 1
ATOM 811 O O . GLN A 1 100 ? 3.033 6.694 -19.807 1.00 79.44 100 GLN A O 1
ATOM 816 N N . GLY A 1 101 ? 0.811 6.720 -19.511 1.00 78.00 101 GLY A N 1
ATOM 817 C CA . GLY A 1 101 ? 0.468 5.980 -20.740 1.00 78.00 101 GLY A CA 1
ATOM 818 C C . GLY A 1 101 ? 0.597 4.449 -20.684 1.00 78.00 101 GLY A C 1
ATOM 819 O O . GLY A 1 101 ? 0.204 3.762 -21.626 1.00 78.00 101 GLY A O 1
ATOM 820 N N . GLY A 1 102 ? 1.109 3.888 -19.584 1.00 85.12 102 GLY A N 1
ATOM 821 C CA . GLY A 1 102 ? 1.142 2.437 -19.363 1.00 85.12 102 GLY A CA 1
ATOM 822 C C . GLY A 1 102 ? 1.882 1.664 -20.464 1.00 85.12 102 GLY A C 1
ATOM 823 O O . GLY A 1 102 ? 2.960 2.073 -20.895 1.00 85.12 102 GLY A O 1
ATOM 824 N N . ILE A 1 103 ? 1.314 0.534 -20.899 1.00 84.06 103 ILE A N 1
ATOM 825 C CA . ILE A 1 103 ? 1.890 -0.314 -21.961 1.00 84.06 103 ILE A CA 1
ATOM 826 C C . ILE A 1 103 ? 1.389 0.019 -23.377 1.00 84.06 103 ILE A C 1
ATOM 828 O O . ILE A 1 103 ? 1.936 -0.506 -24.340 1.00 84.06 103 ILE A O 1
ATOM 832 N N . VAL A 1 104 ? 0.376 0.885 -23.503 1.00 83.94 104 VAL A N 1
ATOM 833 C CA . VAL A 1 104 ? -0.282 1.224 -24.783 1.00 83.94 104 VAL A CA 1
ATOM 834 C C . VAL A 1 104 ? 0.553 2.210 -25.599 1.00 83.94 104 VAL A C 1
ATOM 836 O O . VAL A 1 104 ? 0.562 2.172 -26.825 1.00 83.94 104 VAL A O 1
ATOM 839 N N . VAL A 1 105 ? 1.287 3.088 -24.917 1.00 86.81 105 VAL A N 1
ATOM 840 C CA . VAL A 1 105 ? 2.191 4.037 -25.571 1.00 86.81 105 VAL A CA 1
ATOM 841 C C . VAL A 1 105 ? 3.477 3.352 -26.053 1.00 86.81 105 VAL A C 1
ATOM 843 O O . VAL A 1 105 ? 3.870 2.318 -25.493 1.00 86.81 105 VAL A O 1
ATOM 846 N N . PRO A 1 106 ? 4.176 3.930 -27.049 1.00 86.81 106 PRO A N 1
ATOM 847 C CA . PRO A 1 106 ? 5.474 3.437 -27.494 1.00 86.81 106 PRO A CA 1
ATOM 848 C C . PRO A 1 106 ? 6.473 3.273 -26.347 1.00 86.81 106 PRO A C 1
ATOM 850 O O . PRO A 1 106 ? 6.435 3.990 -25.346 1.00 86.81 106 PRO A O 1
ATOM 853 N N . PHE A 1 107 ? 7.387 2.316 -26.502 1.00 88.75 107 PHE A N 1
ATOM 854 C CA . PHE A 1 107 ? 8.388 2.032 -25.480 1.00 88.75 107 PHE A CA 1
ATOM 855 C C . PHE A 1 107 ? 9.332 3.235 -25.285 1.00 88.75 107 PHE A C 1
ATOM 857 O O . PHE A 1 107 ? 9.814 3.785 -26.280 1.00 88.75 107 PHE A O 1
ATOM 864 N N . PRO A 1 108 ? 9.634 3.636 -24.037 1.00 91.94 108 PRO A N 1
ATOM 865 C CA . PRO A 1 108 ? 10.358 4.870 -23.767 1.00 91.94 108 PRO A CA 1
ATOM 866 C C . PRO A 1 108 ? 11.810 4.792 -24.257 1.00 91.94 108 PRO A C 1
ATOM 868 O O . PRO A 1 108 ? 12.425 3.719 -24.197 1.00 91.94 108 PRO A O 1
ATOM 871 N N . PRO A 1 109 ? 12.385 5.917 -24.721 1.00 92.12 109 PRO A N 1
ATOM 872 C CA . PRO A 1 109 ? 13.770 5.961 -25.159 1.00 92.12 109 PRO A CA 1
ATOM 873 C C . PRO A 1 109 ? 14.737 5.772 -23.986 1.00 92.12 109 PRO A C 1
ATOM 875 O O . PRO A 1 109 ? 14.397 5.893 -22.809 1.00 92.12 109 PRO A O 1
ATOM 878 N N . LYS A 1 110 ? 15.992 5.480 -24.319 1.00 93.50 110 LYS A N 1
ATOM 879 C CA . LYS A 1 110 ? 17.056 5.271 -23.340 1.00 93.50 110 LYS A CA 1
ATOM 880 C C . LYS A 1 110 ? 17.370 6.570 -22.569 1.00 93.50 110 LYS A C 1
ATOM 882 O O . LYS A 1 110 ? 17.697 7.575 -23.198 1.00 93.50 110 LYS A O 1
ATOM 887 N N . PRO A 1 111 ? 17.430 6.536 -21.224 1.00 93.25 111 PRO A N 1
ATOM 888 C CA . PRO A 1 111 ? 17.877 7.677 -20.425 1.00 93.25 111 PRO A CA 1
ATOM 889 C C . PRO A 1 111 ? 19.329 8.101 -20.717 1.00 93.25 111 PRO A C 1
ATOM 891 O O . PRO A 1 111 ? 20.193 7.258 -21.002 1.00 93.25 111 PRO A O 1
ATOM 894 N N . LYS A 1 112 ? 19.612 9.406 -20.561 1.00 87.69 112 LYS A N 1
ATOM 895 C CA . LYS A 1 112 ? 20.884 10.078 -20.917 1.00 87.69 112 LYS A CA 1
ATOM 896 C C . LYS A 1 112 ? 22.142 9.369 -20.391 1.00 87.69 112 LYS A C 1
ATOM 898 O O . LYS A 1 112 ? 23.136 9.296 -21.101 1.00 87.69 112 LYS A O 1
ATOM 903 N N . TRP A 1 113 ? 22.076 8.742 -19.217 1.00 92.12 113 TRP A N 1
ATOM 904 C CA . TRP A 1 113 ? 23.242 8.137 -18.549 1.00 92.12 113 TRP A CA 1
ATOM 905 C C . TRP A 1 113 ? 23.166 6.619 -18.371 1.00 92.12 113 TRP A C 1
ATOM 907 O O . TRP A 1 113 ? 24.080 5.997 -17.835 1.00 92.12 113 TRP A O 1
ATOM 917 N N . MET A 1 114 ? 22.081 5.989 -18.820 1.00 94.81 114 MET A N 1
ATOM 918 C CA . MET A 1 114 ? 21.959 4.536 -18.727 1.00 94.81 114 MET A CA 1
ATOM 919 C C . MET A 1 114 ? 22.949 3.869 -19.694 1.00 94.81 114 MET A C 1
ATOM 921 O O . MET A 1 114 ? 23.191 4.384 -20.778 1.00 94.81 114 MET A O 1
ATOM 925 N N . ARG A 1 115 ? 23.523 2.712 -19.357 1.00 95.62 115 ARG A N 1
ATOM 926 C CA . ARG A 1 115 ? 24.306 1.919 -20.326 1.00 95.62 115 ARG A CA 1
ATOM 927 C C . ARG A 1 115 ? 23.364 1.199 -21.297 1.00 95.62 115 ARG A C 1
ATOM 929 O O . ARG A 1 115 ? 22.326 0.696 -20.868 1.00 95.62 115 ARG A O 1
ATOM 936 N N . TRP A 1 116 ? 23.729 1.104 -22.580 1.00 94.62 116 TRP A N 1
ATOM 937 C CA . TRP A 1 116 ? 22.906 0.436 -23.606 1.00 94.62 116 TRP A CA 1
ATOM 938 C C . TRP A 1 116 ? 22.555 -1.006 -23.241 1.00 94.62 116 TRP A C 1
ATOM 940 O O . TRP A 1 116 ? 21.395 -1.392 -23.337 1.00 94.62 116 TRP A O 1
ATOM 950 N N . HIS A 1 117 ? 23.518 -1.767 -22.721 1.00 95.69 117 HIS A N 1
ATOM 951 C CA . HIS A 1 117 ? 23.281 -3.132 -22.249 1.00 95.69 117 HIS A CA 1
ATOM 952 C C . HIS A 1 117 ? 22.155 -3.204 -21.199 1.00 95.69 117 HIS A C 1
ATOM 954 O O . HIS A 1 117 ? 21.234 -4.013 -21.308 1.00 95.69 117 HIS A O 1
ATOM 960 N N . THR A 1 118 ? 22.169 -2.301 -20.211 1.00 94.94 118 THR A N 1
ATOM 961 C CA . THR A 1 118 ? 21.120 -2.219 -19.184 1.00 94.94 118 THR A CA 1
ATOM 962 C C . THR A 1 118 ? 19.766 -1.859 -19.791 1.00 94.94 118 THR A C 1
ATOM 964 O O . THR A 1 118 ? 18.761 -2.470 -19.430 1.00 94.94 118 THR A O 1
ATOM 967 N N . TYR A 1 119 ? 19.740 -0.909 -20.728 1.00 95.19 119 TYR A N 1
ATOM 968 C CA . TYR A 1 119 ? 18.522 -0.515 -21.432 1.00 95.19 119 TYR A CA 1
ATOM 969 C C . TYR A 1 119 ? 17.917 -1.680 -22.225 1.00 95.19 119 TYR A C 1
ATOM 971 O O . TYR A 1 119 ? 16.736 -1.975 -22.062 1.00 95.19 119 TYR A O 1
ATOM 979 N N . HIS A 1 120 ? 18.720 -2.389 -23.024 1.00 94.25 120 HIS A N 1
ATOM 980 C CA . HIS A 1 120 ? 18.248 -3.531 -23.809 1.00 94.25 120 HIS A CA 1
ATOM 981 C C . HIS A 1 120 ? 17.722 -4.659 -22.928 1.00 94.25 120 HIS A C 1
ATOM 983 O O . HIS A 1 120 ? 16.670 -5.216 -23.232 1.00 94.25 120 HIS A O 1
ATOM 989 N N . ARG A 1 121 ? 18.390 -4.947 -21.805 1.00 95.31 121 ARG A N 1
ATOM 990 C CA . ARG A 1 121 ? 17.914 -5.940 -20.835 1.00 95.31 121 ARG A CA 1
ATOM 991 C C . ARG A 1 121 ? 16.545 -5.562 -20.260 1.00 95.31 121 ARG A C 1
ATOM 993 O O . ARG A 1 121 ? 15.641 -6.390 -20.266 1.00 95.31 121 ARG A O 1
ATOM 1000 N N . ILE A 1 122 ? 16.377 -4.312 -19.815 1.00 93.75 122 ILE A N 1
ATOM 1001 C CA . ILE A 1 122 ? 15.095 -3.805 -19.290 1.00 93.75 122 ILE A CA 1
ATOM 1002 C C . ILE A 1 122 ? 14.011 -3.857 -20.374 1.00 93.75 122 ILE A C 1
ATOM 1004 O O . ILE A 1 122 ? 12.897 -4.303 -20.106 1.00 93.75 122 ILE A O 1
ATOM 1008 N N . LYS A 1 123 ? 14.338 -3.437 -21.601 1.00 93.38 123 LYS A N 1
ATOM 1009 C CA . LYS A 1 123 ? 13.419 -3.456 -22.743 1.00 93.38 123 LYS A CA 1
ATOM 1010 C C . LYS A 1 123 ? 12.967 -4.874 -23.086 1.00 93.38 123 LYS A C 1
ATOM 1012 O O . LYS A 1 123 ? 11.773 -5.103 -23.239 1.00 93.38 123 LYS A O 1
ATOM 1017 N N . ALA A 1 124 ? 13.892 -5.828 -23.164 1.00 93.31 124 ALA A N 1
ATOM 1018 C CA . ALA A 1 124 ? 13.576 -7.223 -23.457 1.00 93.31 124 ALA A CA 1
ATOM 1019 C C . ALA A 1 124 ? 12.661 -7.839 -22.387 1.00 93.31 124 ALA A C 1
ATOM 1021 O O . ALA A 1 124 ? 11.686 -8.513 -22.715 1.00 93.31 124 ALA A O 1
ATOM 1022 N N . GLU A 1 125 ? 12.935 -7.569 -21.108 1.00 92.88 125 GLU A N 1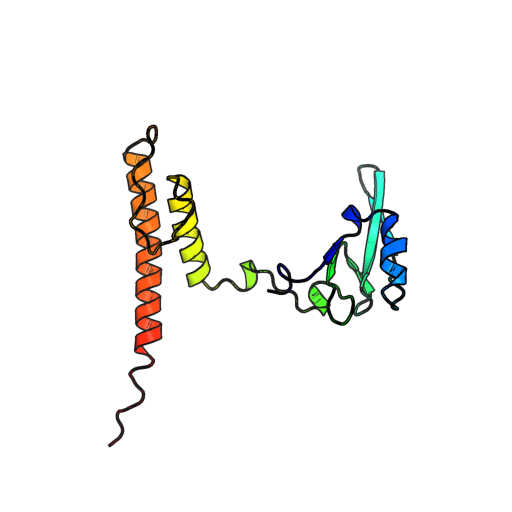
ATOM 1023 C CA . GLU A 1 125 ? 12.113 -8.057 -20.001 1.00 92.88 125 GLU A CA 1
ATOM 1024 C C . GLU A 1 125 ? 10.703 -7.444 -20.013 1.00 92.88 125 GLU A C 1
ATOM 1026 O O . GLU A 1 125 ? 9.712 -8.159 -19.848 1.00 92.88 125 GLU A O 1
ATOM 1031 N N . ALA A 1 126 ? 10.591 -6.138 -20.264 1.00 91.25 126 ALA A N 1
ATOM 1032 C CA . ALA A 1 126 ? 9.302 -5.458 -20.350 1.00 91.25 126 ALA A CA 1
ATOM 1033 C C . ALA A 1 126 ? 8.463 -5.977 -21.528 1.00 91.25 126 ALA A C 1
ATOM 1035 O O . ALA A 1 126 ? 7.322 -6.390 -21.325 1.00 91.25 126 ALA A O 1
ATOM 1036 N N . LEU A 1 127 ? 9.052 -6.077 -22.724 1.00 90.38 127 LEU A N 1
ATOM 1037 C CA . LEU A 1 127 ? 8.369 -6.595 -23.915 1.00 90.38 127 LEU A CA 1
ATOM 1038 C C . LEU A 1 127 ? 7.955 -8.066 -23.766 1.00 90.38 127 LEU A C 1
ATOM 1040 O O . LEU A 1 127 ? 6.898 -8.459 -24.254 1.00 90.38 127 LEU A O 1
ATOM 1044 N N . LYS A 1 128 ? 8.746 -8.888 -23.066 1.00 91.62 128 LYS A N 1
ATOM 1045 C CA . LYS A 1 128 ? 8.377 -10.277 -22.749 1.00 91.62 128 LYS A CA 1
ATOM 1046 C C . LYS A 1 128 ? 7.136 -10.345 -21.856 1.00 91.62 128 LYS A C 1
ATOM 1048 O O . LYS A 1 128 ? 6.284 -11.207 -22.061 1.00 91.62 128 LYS A O 1
ATOM 1053 N N . ASN A 1 129 ? 7.035 -9.458 -20.866 1.00 88.75 129 ASN A N 1
ATOM 1054 C CA . ASN A 1 129 ? 5.851 -9.367 -20.014 1.00 88.75 129 ASN A CA 1
ATOM 1055 C C . ASN A 1 129 ? 4.635 -8.864 -20.801 1.00 88.75 129 ASN A C 1
ATOM 1057 O O . ASN A 1 129 ? 3.565 -9.449 -20.674 1.00 88.75 129 ASN A O 1
ATOM 1061 N N . GLU A 1 130 ? 4.813 -7.846 -21.647 1.00 88.56 130 GLU A N 1
ATOM 1062 C CA . GLU A 1 130 ? 3.761 -7.307 -22.519 1.00 88.56 130 GLU A CA 1
ATOM 1063 C C . GLU A 1 130 ? 3.218 -8.365 -23.478 1.00 88.56 130 GLU A C 1
ATOM 106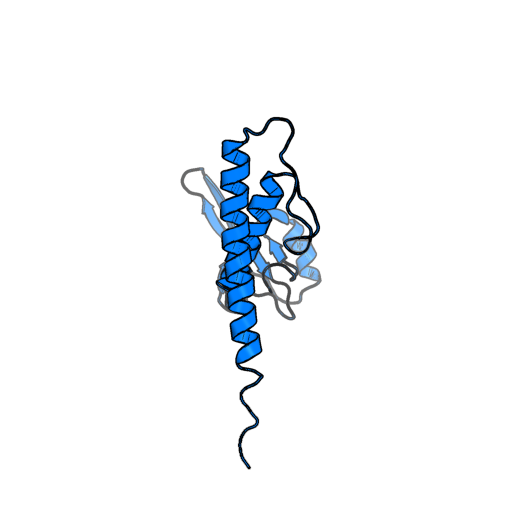5 O O . GLU A 1 130 ? 2.012 -8.581 -23.522 1.00 88.56 130 GLU A O 1
ATOM 1070 N N . ARG A 1 131 ? 4.096 -9.095 -24.175 1.00 87.38 131 ARG A N 1
ATOM 1071 C CA . ARG A 1 131 ? 3.702 -10.173 -25.092 1.00 87.38 131 ARG A CA 1
ATOM 1072 C C . ARG A 1 131 ? 2.797 -11.202 -24.413 1.00 87.38 131 ARG A C 1
ATOM 1074 O O . ARG A 1 131 ? 1.742 -11.519 -24.941 1.00 87.38 131 ARG A O 1
ATOM 1081 N N . ARG A 1 132 ? 3.162 -11.651 -23.210 1.00 84.75 132 ARG A N 1
ATOM 1082 C CA . ARG A 1 132 ? 2.369 -12.626 -22.441 1.00 84.75 132 ARG A CA 1
ATOM 1083 C C . ARG A 1 132 ? 0.993 -12.103 -22.035 1.00 84.75 132 ARG A C 1
ATOM 1085 O O . ARG A 1 132 ? 0.067 -12.892 -21.897 1.00 84.75 132 ARG A O 1
ATOM 1092 N N . ILE A 1 133 ? 0.865 -10.795 -21.807 1.00 84.62 133 ILE A N 1
ATOM 1093 C CA . ILE A 1 133 ? -0.423 -10.156 -21.502 1.00 84.62 133 ILE A CA 1
ATOM 1094 C C . ILE A 1 133 ? -1.306 -10.151 -22.751 1.00 84.62 133 ILE A C 1
ATOM 1096 O O . ILE A 1 133 ? -2.488 -10.487 -22.659 1.00 84.62 133 ILE A O 1
ATOM 1100 N N . TRP A 1 134 ? -0.737 -9.812 -23.911 1.00 80.31 134 TRP A N 1
ATOM 1101 C CA . TRP A 1 134 ? -1.445 -9.858 -25.192 1.00 80.31 134 TRP A CA 1
ATOM 1102 C C . TRP A 1 134 ? -1.876 -11.284 -25.539 1.00 80.31 134 TRP A C 1
ATOM 1104 O O . TRP A 1 134 ? -3.049 -11.502 -25.811 1.00 80.31 134 TRP A O 1
ATOM 1114 N N . GLU A 1 135 ? -0.978 -12.263 -25.409 1.00 80.69 135 GLU A N 1
ATOM 1115 C CA . GLU A 1 135 ? -1.268 -13.690 -25.621 1.00 80.69 135 GLU A CA 1
ATOM 1116 C C . GLU A 1 135 ? -2.420 -14.175 -24.731 1.00 80.69 135 GLU A C 1
ATOM 1118 O O . GLU A 1 135 ? -3.367 -14.775 -25.228 1.00 80.69 135 GLU A O 1
ATOM 1123 N N . SER A 1 136 ? -2.403 -13.847 -23.433 1.00 73.50 136 SER A N 1
ATOM 1124 C CA . SER A 1 136 ? -3.513 -14.204 -22.536 1.00 73.50 136 SER A CA 1
ATOM 1125 C C . SER A 1 136 ? -4.829 -13.506 -22.887 1.00 73.50 136 SER A C 1
ATOM 1127 O O . SER A 1 136 ? -5.888 -14.075 -22.668 1.00 73.50 136 SER A O 1
ATOM 1129 N N . SER A 1 137 ? -4.768 -12.288 -23.438 1.00 69.00 137 SER A N 1
ATOM 1130 C CA . SER A 1 137 ? -5.972 -11.543 -23.828 1.00 69.00 137 SER A CA 1
ATOM 1131 C C . SER A 1 137 ? -6.603 -12.118 -25.096 1.00 69.00 137 SER A C 1
ATOM 1133 O O . SER A 1 137 ? -7.818 -12.125 -25.214 1.00 69.00 137 SER A O 1
ATOM 1135 N N . ILE A 1 138 ? -5.787 -12.631 -26.023 1.00 67.44 138 ILE A N 1
ATOM 1136 C CA . ILE A 1 138 ? -6.262 -13.291 -27.248 1.00 67.44 138 ILE A CA 1
ATOM 1137 C C . ILE A 1 138 ? -6.986 -14.602 -26.917 1.00 67.44 138 ILE A C 1
ATOM 1139 O O . ILE A 1 138 ? -7.998 -14.904 -27.537 1.00 67.44 138 ILE A O 1
ATOM 1143 N N . ILE A 1 139 ? -6.493 -15.363 -25.934 1.00 61.06 139 ILE A N 1
ATOM 1144 C CA . ILE A 1 139 ? -7.121 -16.621 -25.497 1.00 61.06 139 ILE A CA 1
ATOM 1145 C C . ILE A 1 139 ? -8.476 -16.348 -24.825 1.00 61.06 139 ILE A C 1
ATOM 1147 O O . ILE A 1 139 ? -9.456 -16.986 -25.187 1.00 61.06 139 ILE A O 1
ATOM 1151 N N . GLU A 1 140 ? -8.550 -15.355 -23.928 1.00 58.91 140 GLU A N 1
ATOM 1152 C CA . GLU A 1 140 ? -9.808 -14.934 -23.282 1.00 58.91 140 GLU A CA 1
ATOM 1153 C C . GLU A 1 140 ? -10.856 -14.460 -24.310 1.00 58.91 140 GLU A C 1
ATOM 1155 O O . GLU A 1 140 ? -12.021 -14.810 -24.194 1.00 58.91 140 GLU A O 1
ATOM 1160 N N . SER A 1 141 ? -10.457 -13.717 -25.351 1.00 57.56 141 SER A N 1
ATOM 1161 C CA . SER A 1 141 ? -11.377 -13.266 -26.414 1.00 57.56 141 SER A CA 1
ATOM 1162 C C . SER A 1 141 ? -11.701 -14.334 -27.470 1.00 57.56 141 SER A C 1
ATOM 1164 O O . SER A 1 141 ? -12.611 -14.144 -28.274 1.00 57.56 141 SER A O 1
ATOM 1166 N N . GLY A 1 142 ? -10.945 -15.434 -27.515 1.00 49.75 142 GLY A N 1
ATOM 1167 C CA . GLY A 1 142 ? -11.164 -16.550 -28.439 1.00 49.75 142 GLY A CA 1
ATOM 1168 C C . GLY A 1 142 ? -12.186 -17.574 -27.936 1.00 49.75 142 GLY A C 1
ATOM 1169 O O . GLY A 1 142 ? -12.817 -18.243 -28.752 1.00 49.75 142 GLY A O 1
ATOM 1170 N N . GLU A 1 143 ? -12.383 -17.675 -26.618 1.00 47.47 143 GLU A N 1
ATOM 1171 C CA . GLU A 1 143 ? -13.437 -18.500 -26.001 1.00 47.47 143 GLU A CA 1
ATOM 1172 C C . GLU A 1 143 ? -14.848 -17.943 -26.267 1.00 47.47 143 GLU A C 1
ATOM 1174 O O . GLU A 1 143 ? -15.787 -18.718 -26.439 1.00 47.47 143 GLU A O 1
ATOM 1179 N N . ASP A 1 144 ? -14.986 -16.624 -26.436 1.00 41.50 144 ASP A N 1
ATOM 1180 C CA . ASP A 1 144 ? -16.265 -15.969 -26.753 1.00 41.50 144 ASP A CA 1
ATOM 1181 C C . ASP A 1 144 ? -16.760 -16.234 -28.196 1.00 41.50 144 ASP A C 1
ATOM 1183 O O . ASP A 1 144 ? -17.903 -15.925 -28.527 1.00 41.50 144 ASP A O 1
ATOM 1187 N N . LEU A 1 145 ? -15.932 -16.827 -29.069 1.00 47.88 145 LEU A N 1
ATOM 1188 C CA . LEU A 1 145 ? -16.261 -17.101 -30.480 1.00 47.88 145 LEU A CA 1
ATOM 1189 C C . LEU A 1 145 ? -16.597 -18.576 -30.781 1.00 47.88 145 LEU A C 1
ATOM 1191 O O . LEU A 1 145 ? -16.770 -18.930 -31.948 1.00 47.88 145 LEU A O 1
ATOM 1195 N N . GLN A 1 146 ? -16.709 -19.448 -29.769 1.00 46.81 146 GLN A N 1
ATOM 1196 C CA . GLN A 1 146 ? -17.083 -20.866 -29.949 1.00 46.81 146 GLN A CA 1
ATOM 1197 C C . GLN A 1 146 ? -18.484 -21.248 -29.429 1.00 46.81 146 GLN A C 1
ATOM 1199 O O . GLN A 1 146 ? -18.756 -22.431 -29.235 1.00 46.81 146 GLN A O 1
ATOM 1204 N N . ILE A 1 147 ? -19.409 -20.293 -29.277 1.00 51.31 147 ILE A N 1
ATOM 1205 C CA . ILE A 1 147 ? -20.838 -20.580 -29.035 1.00 51.31 147 ILE A CA 1
ATOM 1206 C C . ILE A 1 147 ? -21.665 -20.116 -30.241 1.00 51.31 147 ILE A C 1
ATOM 1208 O O . ILE A 1 147 ? -22.433 -19.174 -30.132 1.00 51.31 147 ILE A O 1
ATOM 1212 N N . ASP A 1 148 ? -21.464 -20.731 -31.410 1.00 44.38 148 ASP A N 1
ATOM 1213 C CA . ASP A 1 148 ? -22.496 -20.784 -32.464 1.00 44.38 148 ASP A CA 1
ATOM 1214 C C . ASP A 1 148 ? -22.089 -21.742 -33.595 1.00 44.38 148 ASP A C 1
ATOM 1216 O O . ASP A 1 148 ? -21.715 -21.348 -34.698 1.00 44.38 148 ASP A O 1
ATOM 1220 N N . LYS A 1 149 ? -22.104 -23.049 -33.314 1.00 42.59 149 LYS A N 1
ATOM 1221 C CA . LYS A 1 149 ? -22.174 -24.084 -34.359 1.00 42.59 149 LYS A CA 1
ATOM 1222 C C . LYS A 1 149 ? -23.080 -25.220 -33.898 1.00 42.59 149 LYS A C 1
ATOM 1224 O O . LYS A 1 149 ? -22.610 -26.311 -33.598 1.00 42.59 149 LYS A O 1
ATOM 1229 N N . THR A 1 150 ? -24.381 -24.940 -33.853 1.00 41.19 150 THR A N 1
ATOM 1230 C CA . THR A 1 150 ? -25.410 -25.984 -33.922 1.00 41.19 150 THR A CA 1
ATOM 1231 C C . THR A 1 150 ? -26.463 -25.552 -34.938 1.00 41.19 150 THR A C 1
ATOM 1233 O O . THR A 1 150 ? -27.348 -24.759 -34.631 1.00 41.19 150 THR A O 1
ATOM 1236 N N . THR A 1 151 ? -26.340 -26.036 -36.169 1.00 37.56 151 THR A N 1
ATOM 1237 C CA . THR A 1 151 ? -27.448 -26.219 -37.117 1.00 37.56 151 THR A CA 1
ATOM 1238 C C . THR A 1 151 ? -27.096 -27.412 -37.986 1.00 37.56 151 THR A C 1
ATOM 1240 O O . THR A 1 151 ? -25.921 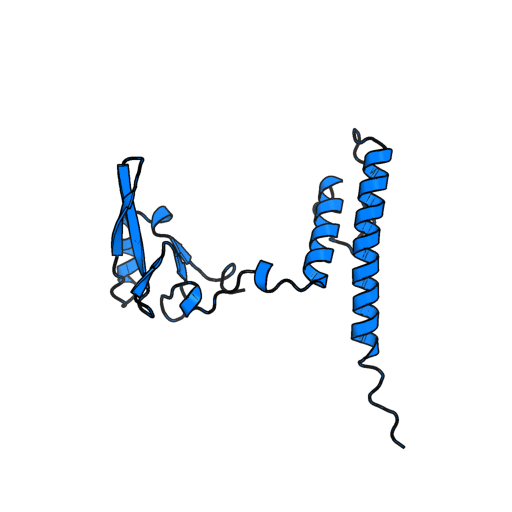-27.478 -38.417 1.00 37.56 151 THR A O 1
#

Secondary structure (DSSP, 8-state):
-HHHHS-EEEHHHHGGGHHHHTTT--S---EEEEE-TTT-SEEEEEEPTTT--EESEEEESSSEE-TTTTT---HHHH--HHHHHHHHHHHHHHTTT--SSTTTSPPPPPPTTS-HHHHHHHHHHHHHHHHHHHHHHHHHHHHTT-S----

Sequence (151 aa):
MICERTHKIDIRKHGALAKMLFETISTELQVTRTQARPFGGFRYWFLCPGCARCCAILYVMPLLRCRLCARGRYETELRTPKDRRLLAAIKLRQRLGQSQGGIVVPFPPKPKWMRWHTYHRIKAEALKNERRIWESSIIESGEDLQIDKTT

pLDDT: mean 77.88, std 15.6, range [37.56, 95.69]

Organism: NCBI:txid254406

Radius of gyration: 24.03 Å; chains: 1; bounding box: 52×40×64 Å